Protein AF-A0A0F9B5N1-F1 (afdb_monomer_lite)

pLDDT: mean 74.19, std 13.11, range [33.28, 94.5]

Sequence (176 aa):
NAVASHEQRVDAFLKAWMADAFAGLVMGVVQGYSPNDIDARIGETRADGTQMEYALSLLLSTEVQISIGDADDAFITDFGNMVQERRWQTMEDERVCPTCKPNNGKTPEKATTTIPAHPRCRCYWRTVPASYKGLAGDAAVSGAKDGAMVIRDPQTGKTIGTVLVSFDDWSQAVAN

Foldseek 3Di:
DDDDDLVRVVVVQVVQLVVQLVVLVVVCVVVVHDPVVSVVVNQVGARVNHGPVRVVLLSVLQVLQVVVVVVVVVCCVVCVVFWPAKAKDAPPDPPQDPQRVVRHGPGPVRRPDDPPPGGLHRIHIKTQTPALQVVCPPNHDDVDDRRWPFDADPPPRDTPDIDDPICCVVSNVSSD

Organism: NCBI:txid412755

Structure (mmCIF, N/CA/C/O backbone):
data_AF-A0A0F9B5N1-F1
#
_entry.id   AF-A0A0F9B5N1-F1
#
loop_
_atom_site.group_PDB
_atom_site.id
_atom_site.type_symbol
_atom_site.label_atom_id
_atom_site.label_alt_id
_atom_site.label_comp_id
_atom_site.label_asym_id
_atom_site.label_entity_id
_atom_site.label_seq_id
_atom_site.pdbx_PDB_ins_code
_atom_site.Cartn_x
_atom_site.Cartn_y
_atom_site.Cartn_z
_atom_site.occupancy
_atom_site.B_iso_or_equiv
_atom_site.auth_seq_id
_atom_site.auth_comp_id
_atom_site.auth_asym_id
_atom_site.auth_atom_id
_atom_site.pdbx_PDB_model_num
ATOM 1 N N . ASN A 1 1 ? 12.821 20.748 -3.916 1.00 33.28 1 ASN A N 1
ATOM 2 C CA . ASN A 1 1 ? 12.726 19.641 -4.891 1.00 33.28 1 ASN A CA 1
ATOM 3 C C . ASN A 1 1 ? 11.438 18.891 -4.633 1.00 33.28 1 ASN A C 1
ATOM 5 O O . ASN A 1 1 ? 11.373 18.157 -3.658 1.00 33.28 1 ASN A O 1
ATOM 9 N N . ALA A 1 2 ? 10.390 19.166 -5.412 1.00 40.62 2 ALA A N 1
ATOM 10 C CA . ALA A 1 2 ? 9.140 18.420 -5.301 1.00 40.62 2 ALA A CA 1
ATOM 11 C C . ALA A 1 2 ? 9.387 16.988 -5.797 1.00 40.62 2 ALA A C 1
ATOM 13 O O . ALA A 1 2 ? 9.953 16.800 -6.872 1.00 40.62 2 ALA A O 1
ATOM 14 N N . VAL A 1 3 ? 9.033 15.996 -4.985 1.00 43.25 3 VAL A N 1
ATOM 15 C CA . VAL A 1 3 ? 9.077 14.586 -5.383 1.00 43.25 3 VAL A CA 1
ATOM 16 C C . VAL A 1 3 ? 7.979 14.389 -6.430 1.00 43.25 3 VAL A C 1
ATOM 18 O O . VAL A 1 3 ? 6.837 14.769 -6.179 1.00 43.25 3 VAL A O 1
ATOM 21 N N . ALA A 1 4 ? 8.326 13.863 -7.607 1.00 58.78 4 ALA A N 1
ATOM 22 C CA . ALA A 1 4 ? 7.355 13.581 -8.664 1.00 58.78 4 ALA A CA 1
ATOM 23 C C . ALA A 1 4 ? 6.251 12.644 -8.144 1.00 58.78 4 ALA A C 1
ATOM 25 O O . ALA A 1 4 ? 6.540 11.723 -7.370 1.00 58.78 4 ALA A O 1
ATOM 26 N N . SER A 1 5 ? 5.003 12.873 -8.563 1.00 69.00 5 SER A N 1
ATOM 27 C CA . SER A 1 5 ? 3.874 12.020 -8.172 1.00 69.00 5 SER A CA 1
ATOM 28 C C . SER A 1 5 ? 4.087 10.576 -8.644 1.00 69.00 5 SER A C 1
ATOM 30 O O . SER A 1 5 ? 4.895 10.306 -9.539 1.00 69.00 5 SER A O 1
ATOM 32 N N . HIS A 1 6 ? 3.376 9.615 -8.045 1.00 65.94 6 HIS A N 1
ATOM 33 C CA . HIS A 1 6 ? 3.486 8.213 -8.457 1.00 65.94 6 HIS A CA 1
ATOM 34 C C . HIS A 1 6 ? 3.219 8.027 -9.953 1.00 65.94 6 HIS A C 1
ATOM 36 O O . HIS A 1 6 ? 4.033 7.399 -10.630 1.00 65.94 6 HIS A O 1
ATOM 42 N N . GLU A 1 7 ? 2.161 8.667 -10.441 1.00 66.88 7 GLU A N 1
ATOM 43 C CA . GLU A 1 7 ? 1.734 8.686 -11.837 1.00 66.88 7 GLU A CA 1
ATOM 44 C C . GLU A 1 7 ? 2.805 9.281 -12.765 1.00 66.88 7 GLU A C 1
ATOM 46 O O . GLU A 1 7 ? 3.130 8.697 -13.794 1.00 66.88 7 GLU A O 1
ATOM 51 N N . GLN A 1 8 ? 3.456 10.381 -12.362 1.00 73.38 8 GLN A N 1
ATOM 52 C CA . GLN A 1 8 ? 4.562 10.972 -13.128 1.00 73.38 8 GL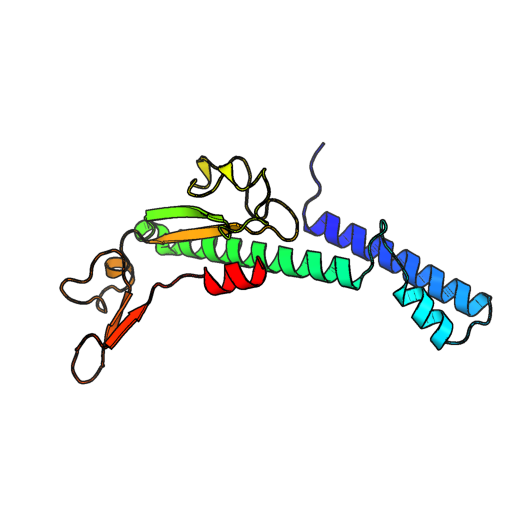N A CA 1
ATOM 53 C C . GLN A 1 8 ? 5.765 10.027 -13.245 1.00 73.38 8 GLN A C 1
ATOM 55 O O . GLN A 1 8 ? 6.426 9.992 -14.281 1.00 73.38 8 GLN A O 1
ATOM 60 N N . ARG A 1 9 ? 6.060 9.249 -12.195 1.00 69.94 9 ARG A N 1
ATOM 61 C CA . ARG A 1 9 ? 7.143 8.250 -12.229 1.00 69.94 9 ARG A CA 1
ATOM 62 C C . ARG A 1 9 ? 6.785 7.061 -13.122 1.00 69.94 9 ARG A C 1
ATOM 64 O O . ARG A 1 9 ? 7.653 6.585 -13.847 1.00 69.94 9 ARG A O 1
ATOM 71 N N . VAL A 1 10 ? 5.530 6.605 -13.079 1.00 70.75 10 VAL A N 1
ATOM 72 C CA . VAL A 1 10 ? 5.003 5.539 -13.952 1.00 70.75 10 VAL A CA 1
ATOM 73 C C . VAL A 1 10 ? 5.098 5.960 -15.417 1.00 70.75 10 VAL A C 1
ATOM 75 O O . VAL A 1 10 ? 5.671 5.239 -16.228 1.00 70.75 10 VAL A O 1
ATOM 78 N N . ASP A 1 11 ? 4.597 7.150 -15.749 1.00 79.31 11 ASP A N 1
ATOM 79 C CA . ASP A 1 11 ? 4.600 7.688 -17.111 1.00 79.31 11 ASP A CA 1
ATOM 80 C C . ASP A 1 11 ? 6.025 7.853 -17.664 1.00 79.31 11 ASP A C 1
ATOM 82 O O . ASP A 1 11 ? 6.321 7.413 -18.777 1.00 79.31 11 ASP A O 1
ATOM 86 N N . ALA A 1 12 ? 6.938 8.417 -16.867 1.00 79.19 12 ALA A N 1
ATOM 87 C CA . ALA A 1 12 ? 8.338 8.563 -17.259 1.00 79.19 12 ALA A CA 1
ATOM 88 C C . ALA A 1 12 ? 9.009 7.206 -17.529 1.00 79.19 12 ALA A C 1
ATOM 90 O O . ALA A 1 12 ? 9.717 7.056 -18.527 1.00 79.19 12 ALA A O 1
ATOM 91 N N . PHE A 1 13 ? 8.753 6.211 -16.676 1.00 77.62 13 PHE A N 1
ATOM 92 C CA . PHE A 1 13 ? 9.273 4.858 -16.847 1.00 77.62 13 PHE A CA 1
ATOM 93 C C . PHE A 1 13 ? 8.739 4.192 -18.126 1.00 77.62 13 PHE A C 1
ATOM 95 O O . PHE A 1 13 ? 9.525 3.689 -18.931 1.00 77.62 13 PHE A O 1
ATOM 102 N N . LEU A 1 14 ? 7.419 4.231 -18.350 1.00 78.81 14 LEU A N 1
ATOM 103 C CA . LEU A 1 14 ? 6.788 3.633 -19.532 1.00 78.81 14 LEU A CA 1
ATOM 104 C C . LEU A 1 14 ? 7.316 4.256 -20.828 1.00 78.81 14 LEU A C 1
ATOM 106 O O . LEU A 1 14 ? 7.632 3.533 -21.773 1.00 78.81 14 LEU A O 1
ATOM 110 N N . LYS A 1 15 ? 7.477 5.584 -20.860 1.00 83.75 15 LYS A N 1
ATOM 111 C CA . LYS A 1 15 ? 8.049 6.299 -22.010 1.00 83.75 15 LYS A CA 1
ATOM 112 C C . LYS A 1 15 ? 9.491 5.890 -22.291 1.00 83.75 15 LYS A C 1
ATOM 114 O O . LYS A 1 15 ? 9.829 5.656 -23.450 1.00 83.75 15 LYS A O 1
ATOM 119 N N . ALA A 1 16 ? 10.325 5.795 -21.254 1.00 80.50 16 ALA A N 1
ATOM 120 C CA . ALA A 1 16 ? 11.722 5.392 -21.398 1.00 80.50 16 ALA A CA 1
ATOM 121 C C . ALA A 1 16 ? 11.842 3.961 -21.935 1.00 80.50 16 ALA A C 1
ATOM 123 O O . ALA A 1 16 ? 12.569 3.723 -22.896 1.00 80.50 16 ALA A O 1
ATOM 124 N N . TRP A 1 17 ? 11.072 3.023 -21.379 1.00 82.75 17 TRP A N 1
ATOM 125 C CA . TRP A 1 17 ? 11.081 1.650 -21.874 1.00 82.75 17 TRP A CA 1
ATOM 126 C C . TRP A 1 17 ? 10.562 1.540 -23.304 1.00 82.75 17 TRP A C 1
ATOM 128 O O . TRP A 1 17 ? 11.178 0.858 -24.117 1.00 82.75 17 TRP A O 1
ATOM 138 N N . MET A 1 18 ? 9.456 2.219 -23.631 1.00 82.50 18 MET A N 1
ATOM 139 C CA . MET A 1 18 ? 8.926 2.211 -24.993 1.00 82.50 18 MET A CA 1
ATOM 140 C C . MET A 1 18 ? 9.974 2.710 -25.986 1.00 82.50 18 MET A C 1
ATOM 142 O O . MET A 1 18 ? 10.154 2.095 -27.033 1.00 82.50 18 MET A O 1
ATOM 146 N N . ALA A 1 19 ? 10.680 3.796 -25.661 1.00 82.56 19 ALA A N 1
ATOM 147 C CA . ALA A 1 19 ? 11.732 4.330 -26.517 1.00 82.56 19 ALA A CA 1
ATOM 148 C C . ALA A 1 19 ? 12.846 3.299 -26.771 1.00 82.56 19 ALA A C 1
ATOM 150 O O . ALA A 1 19 ? 13.209 3.082 -27.928 1.00 82.56 19 ALA A O 1
ATOM 151 N N . ASP A 1 20 ? 13.330 2.620 -25.728 1.00 78.62 20 ASP A N 1
ATOM 152 C CA . ASP A 1 20 ? 14.370 1.595 -25.865 1.00 78.62 20 ASP A CA 1
ATOM 153 C C . ASP A 1 20 ? 13.879 0.350 -26.619 1.00 78.62 20 ASP A C 1
ATOM 155 O O . ASP A 1 20 ? 14.579 -0.153 -27.499 1.00 78.62 20 ASP A O 1
ATOM 159 N N . ALA A 1 21 ? 12.661 -0.122 -26.344 1.00 81.06 21 ALA A N 1
ATOM 160 C CA . ALA A 1 21 ? 12.080 -1.273 -27.032 1.00 81.06 21 ALA A CA 1
ATOM 161 C C . ALA A 1 21 ? 11.901 -0.992 -28.535 1.00 81.06 21 ALA A C 1
ATOM 163 O O . ALA A 1 21 ? 12.268 -1.815 -29.379 1.00 81.06 21 ALA A O 1
ATOM 164 N N . PHE A 1 22 ? 11.403 0.199 -28.889 1.00 83.38 22 PHE A N 1
ATOM 165 C CA . PHE A 1 22 ? 11.294 0.629 -30.284 1.00 83.38 22 PHE A CA 1
ATOM 166 C C . PHE A 1 22 ? 12.663 0.794 -30.946 1.00 83.38 22 PHE A C 1
ATOM 168 O O . PHE A 1 22 ? 12.826 0.394 -32.099 1.00 83.38 22 PHE A O 1
ATOM 175 N N . ALA A 1 23 ? 13.657 1.338 -30.240 1.00 78.94 23 ALA A N 1
ATOM 176 C CA . ALA A 1 23 ? 15.021 1.422 -30.754 1.00 78.94 23 ALA A CA 1
ATOM 177 C C . ALA A 1 23 ? 15.599 0.024 -31.033 1.00 78.94 23 ALA A C 1
ATOM 179 O O . ALA A 1 23 ? 16.176 -0.196 -32.099 1.00 78.94 23 ALA A O 1
ATOM 180 N N . GLY A 1 24 ? 15.383 -0.937 -30.131 1.00 77.38 24 GLY A N 1
ATOM 181 C CA . GLY A 1 24 ? 15.767 -2.337 -30.312 1.00 77.38 24 GLY A CA 1
ATOM 182 C C . GLY A 1 24 ? 15.111 -2.978 -31.536 1.00 77.38 24 GLY A C 1
ATOM 183 O O . GLY A 1 24 ? 15.803 -3.596 -32.347 1.00 77.38 24 GLY A O 1
ATOM 184 N N . LEU A 1 25 ? 13.805 -2.760 -31.722 1.00 80.44 25 LEU A N 1
ATOM 185 C CA . LEU A 1 25 ? 13.059 -3.222 -32.895 1.00 80.44 25 LEU A CA 1
ATOM 186 C C . LEU A 1 25 ? 13.624 -2.637 -34.196 1.00 80.44 25 LEU A C 1
ATOM 188 O O . LEU A 1 25 ? 13.951 -3.384 -35.118 1.00 80.44 25 LEU A O 1
ATOM 192 N N . VAL A 1 26 ? 13.763 -1.310 -34.272 1.00 81.56 26 VAL A N 1
ATOM 193 C CA . VAL A 1 26 ? 14.265 -0.620 -35.472 1.00 81.56 26 VAL A CA 1
ATOM 194 C C . VAL A 1 26 ? 15.680 -1.085 -35.805 1.00 81.56 26 VAL A C 1
ATOM 196 O O . VAL A 1 26 ? 15.956 -1.431 -36.953 1.00 81.56 26 VAL A O 1
ATOM 199 N N . MET A 1 27 ? 16.567 -1.155 -34.809 1.00 77.25 27 MET A N 1
ATOM 200 C CA . MET A 1 27 ? 17.939 -1.613 -35.017 1.00 77.25 27 MET A CA 1
ATOM 201 C C . MET A 1 27 ? 18.000 -3.080 -35.434 1.00 77.25 27 MET A C 1
ATOM 203 O O . MET A 1 27 ? 18.796 -3.417 -36.306 1.00 77.25 27 MET A O 1
ATOM 207 N N . GLY A 1 28 ? 17.149 -3.940 -34.876 1.00 79.81 28 GLY A N 1
ATOM 208 C CA . GLY A 1 28 ? 17.091 -5.345 -35.258 1.00 79.81 28 GLY A CA 1
ATOM 209 C C . GLY A 1 28 ? 16.628 -5.554 -36.698 1.00 79.81 28 GLY A C 1
ATOM 210 O O . GLY A 1 28 ? 17.241 -6.331 -37.429 1.00 79.81 28 GLY A O 1
ATOM 211 N N . VAL A 1 29 ? 15.622 -4.792 -37.142 1.00 79.94 29 VAL A N 1
ATOM 212 C CA . VAL A 1 29 ? 15.178 -4.794 -38.545 1.00 79.94 29 VAL A CA 1
ATOM 213 C C . VAL A 1 29 ? 16.295 -4.306 -39.470 1.00 79.94 29 VAL A C 1
ATOM 215 O O . VAL A 1 29 ? 16.586 -4.957 -40.471 1.00 79.94 29 VAL A O 1
ATOM 218 N N . VAL A 1 30 ? 16.965 -3.199 -39.126 1.00 84.31 30 VAL A N 1
ATOM 219 C CA . VAL A 1 30 ? 18.084 -2.649 -39.917 1.00 84.31 30 VAL A CA 1
ATOM 220 C C . VAL A 1 30 ? 19.266 -3.623 -39.989 1.00 84.31 30 VAL A C 1
ATOM 222 O O . VAL A 1 30 ? 19.940 -3.694 -41.014 1.00 84.31 30 VAL A O 1
ATOM 225 N N . GLN A 1 31 ? 19.516 -4.387 -38.925 1.00 83.75 31 GLN A N 1
ATOM 226 C CA . GLN A 1 31 ? 20.605 -5.366 -38.843 1.00 83.75 31 GLN A CA 1
ATOM 227 C C . GLN A 1 31 ? 20.243 -6.737 -39.441 1.00 83.75 31 GLN A C 1
ATOM 229 O O . GLN A 1 31 ? 21.107 -7.609 -39.509 1.00 83.75 31 GLN A O 1
ATOM 234 N N . GLY A 1 32 ? 19.004 -6.928 -39.910 1.00 87.88 32 GLY A N 1
ATOM 235 C CA . GLY A 1 32 ? 18.552 -8.175 -40.534 1.00 87.88 32 GLY A CA 1
ATOM 236 C C . GLY A 1 32 ? 18.348 -9.331 -39.552 1.00 87.88 32 GLY A C 1
ATOM 237 O O . GLY A 1 32 ? 18.436 -10.491 -39.952 1.00 87.88 32 GLY A O 1
ATOM 238 N N . TYR A 1 33 ? 18.105 -9.034 -38.275 1.00 88.50 33 TYR A N 1
ATOM 239 C CA . TYR A 1 33 ? 17.809 -10.051 -37.269 1.00 88.50 33 TYR A CA 1
ATOM 240 C C . TYR A 1 33 ? 16.472 -10.741 -37.530 1.00 88.50 33 TYR A C 1
ATOM 242 O O . TYR A 1 33 ? 15.535 -10.147 -38.073 1.00 88.50 33 TYR A O 1
ATOM 250 N N . SER A 1 34 ? 16.376 -12.010 -37.125 1.00 87.62 34 SER A N 1
ATOM 251 C CA . SER A 1 34 ? 15.107 -12.726 -37.186 1.00 87.62 34 SER A CA 1
ATOM 252 C C . SER A 1 34 ? 14.120 -12.146 -36.162 1.00 87.62 34 SER A C 1
ATOM 254 O O . SER A 1 34 ? 14.548 -11.610 -35.137 1.00 87.62 34 SER A O 1
ATOM 256 N N . PRO A 1 35 ? 12.798 -12.276 -36.375 1.00 83.38 35 PRO A N 1
ATOM 257 C CA . PRO A 1 35 ? 11.805 -11.838 -35.393 1.00 83.38 35 PRO A CA 1
ATOM 258 C C . PRO A 1 35 ? 12.042 -12.393 -33.980 1.00 83.38 35 PRO A C 1
ATOM 260 O O . PRO A 1 35 ? 11.842 -11.670 -33.011 1.00 83.38 35 PRO A O 1
ATOM 263 N N . ASN A 1 36 ? 12.535 -13.632 -33.859 1.00 83.31 36 ASN A N 1
ATOM 264 C CA . ASN A 1 36 ? 12.842 -14.249 -32.564 1.00 83.31 36 ASN A CA 1
ATOM 265 C C . ASN A 1 36 ? 14.044 -13.586 -31.867 1.00 83.31 36 ASN A C 1
ATOM 267 O O . ASN A 1 36 ? 14.031 -13.416 -30.653 1.00 83.31 36 ASN A O 1
ATOM 271 N N . ASP A 1 37 ? 15.073 -13.188 -32.622 1.00 82.44 37 ASP A N 1
ATOM 272 C CA . ASP A 1 37 ? 16.243 -12.493 -32.064 1.00 82.44 37 ASP A CA 1
ATOM 273 C C . ASP A 1 37 ? 15.889 -11.066 -31.616 1.00 82.44 37 ASP A C 1
ATOM 275 O O . ASP A 1 37 ? 16.434 -10.550 -30.637 1.00 82.44 37 ASP A O 1
ATOM 279 N N . ILE A 1 38 ? 14.966 -10.423 -32.339 1.00 80.62 38 ILE A N 1
ATOM 280 C CA . ILE A 1 38 ? 14.419 -9.113 -31.977 1.00 80.62 38 ILE A CA 1
ATOM 281 C C . ILE A 1 38 ? 13.597 -9.225 -30.690 1.00 80.62 38 ILE A C 1
ATOM 283 O O . ILE A 1 38 ? 13.800 -8.425 -29.779 1.00 80.62 38 ILE A O 1
ATOM 287 N N . ASP A 1 39 ? 12.719 -10.226 -30.593 1.00 80.06 39 ASP A N 1
ATOM 288 C CA . ASP A 1 39 ? 11.898 -10.486 -29.406 1.00 80.06 39 ASP A CA 1
ATOM 289 C C . ASP A 1 39 ? 12.761 -10.739 -28.160 1.00 80.06 39 ASP A C 1
ATOM 291 O O . ASP A 1 39 ? 12.586 -10.079 -27.136 1.00 80.06 39 ASP A O 1
ATOM 295 N N . ALA A 1 40 ? 13.790 -11.587 -28.277 1.00 81.44 40 ALA A N 1
ATOM 296 C CA . ALA A 1 40 ? 14.734 -11.847 -27.189 1.00 81.44 40 ALA A CA 1
ATOM 297 C C . ALA A 1 40 ? 15.421 -10.562 -26.684 1.00 81.44 40 ALA A C 1
ATOM 299 O O . ALA A 1 40 ? 15.532 -10.342 -25.479 1.00 81.44 40 ALA A O 1
ATOM 300 N N . ARG A 1 41 ? 15.833 -9.669 -27.592 1.00 76.00 41 ARG A N 1
ATOM 301 C CA . ARG A 1 41 ? 16.462 -8.384 -27.238 1.00 76.00 41 ARG A CA 1
ATOM 302 C C . ARG A 1 41 ? 15.489 -7.385 -26.616 1.00 76.00 41 ARG A C 1
ATOM 304 O O . ARG A 1 41 ? 15.875 -6.643 -25.713 1.00 76.00 41 ARG A O 1
ATOM 311 N N . ILE A 1 42 ? 14.239 -7.352 -27.077 1.00 77.31 42 ILE A N 1
ATOM 312 C CA . ILE A 1 42 ? 13.194 -6.535 -26.447 1.00 77.31 42 ILE A CA 1
ATOM 313 C C . ILE A 1 42 ? 12.927 -7.050 -25.025 1.00 77.31 42 ILE A C 1
ATOM 315 O O . ILE A 1 42 ? 12.869 -6.243 -24.100 1.00 77.31 42 ILE A O 1
ATOM 319 N N . GLY A 1 43 ? 12.879 -8.370 -24.817 1.00 72.06 43 GLY A N 1
ATOM 320 C CA . GLY A 1 43 ? 12.757 -8.979 -23.484 1.00 72.06 43 GLY A CA 1
ATOM 321 C C . GLY A 1 43 ? 13.941 -8.691 -22.547 1.00 72.06 43 GLY A C 1
ATOM 322 O O . GLY A 1 43 ? 13.793 -8.646 -21.327 1.00 72.06 43 GLY A O 1
ATOM 323 N N . GLU A 1 44 ? 15.127 -8.424 -23.094 1.00 77.19 44 GLU A N 1
ATOM 324 C CA . GLU A 1 44 ? 16.293 -7.977 -22.322 1.00 77.19 44 GLU A CA 1
ATOM 325 C C . GLU A 1 44 ? 16.309 -6.466 -22.045 1.00 77.19 44 GLU A C 1
ATOM 327 O O . GLU A 1 44 ? 17.144 -5.999 -21.264 1.00 77.19 44 GLU A O 1
ATOM 332 N N . THR A 1 45 ? 15.400 -5.694 -22.650 1.00 76.31 45 THR A N 1
ATOM 333 C CA . THR A 1 45 ? 15.381 -4.233 -22.531 1.00 76.31 45 THR A CA 1
ATOM 334 C C . THR A 1 45 ? 15.119 -3.803 -21.093 1.00 76.31 45 THR A C 1
ATOM 336 O O . THR A 1 45 ? 14.214 -4.293 -20.411 1.00 76.31 45 THR A O 1
ATOM 339 N N . ARG A 1 46 ? 15.921 -2.846 -20.626 1.00 72.25 46 ARG A N 1
ATOM 340 C CA . ARG A 1 46 ? 15.862 -2.321 -19.265 1.00 72.25 46 ARG A CA 1
ATOM 341 C C . ARG A 1 46 ? 15.717 -0.811 -19.299 1.00 72.25 46 ARG A C 1
ATOM 343 O O . ARG A 1 46 ? 16.646 -0.132 -19.713 1.00 72.25 46 ARG A O 1
ATOM 350 N N . ALA A 1 47 ? 14.614 -0.291 -18.777 1.00 66.44 47 ALA A N 1
ATOM 351 C CA . ALA A 1 47 ? 14.502 1.136 -18.499 1.00 66.44 47 ALA A CA 1
ATOM 352 C C . ALA A 1 47 ? 15.083 1.414 -17.110 1.00 66.44 47 ALA A C 1
ATOM 354 O O . ALA A 1 47 ? 14.683 0.783 -16.131 1.00 66.44 47 ALA A O 1
ATOM 355 N N . ASP A 1 48 ? 16.067 2.313 -17.038 1.00 66.81 48 ASP A N 1
ATOM 356 C CA . ASP A 1 48 ? 16.794 2.639 -15.800 1.00 66.81 48 ASP A CA 1
ATOM 357 C C . ASP A 1 48 ? 17.324 1.383 -15.068 1.00 66.81 48 ASP A C 1
ATOM 359 O O . ASP A 1 48 ? 17.106 1.155 -13.879 1.00 66.81 48 ASP A O 1
ATOM 363 N N . GLY A 1 49 ? 17.943 0.469 -15.827 1.00 71.25 49 GLY A N 1
ATOM 364 C CA . GLY A 1 49 ? 18.511 -0.775 -15.294 1.00 71.25 49 GLY A CA 1
ATOM 365 C C . GLY A 1 49 ? 17.489 -1.843 -14.877 1.00 71.25 49 GLY A C 1
ATOM 366 O O . GLY A 1 49 ? 17.895 -2.917 -14.428 1.00 71.25 49 GLY A O 1
ATOM 367 N N . THR A 1 50 ? 16.192 -1.597 -15.076 1.00 73.06 50 THR A N 1
ATOM 368 C CA . THR A 1 50 ? 15.101 -2.460 -14.610 1.00 73.06 50 THR A CA 1
ATOM 369 C C . THR A 1 50 ? 14.334 -3.089 -15.776 1.00 73.06 50 THR A C 1
ATOM 371 O O . THR A 1 50 ? 13.922 -2.390 -16.699 1.00 73.06 50 THR A O 1
ATOM 374 N N . GLN A 1 51 ? 14.123 -4.411 -15.737 1.00 80.38 51 GLN A N 1
ATOM 375 C CA . GLN A 1 51 ? 13.280 -5.116 -16.716 1.00 80.38 51 GLN A CA 1
ATOM 376 C C . GLN A 1 51 ? 11.808 -4.716 -16.578 1.00 80.38 51 GLN A C 1
ATOM 378 O O . GLN A 1 51 ? 11.328 -4.457 -15.470 1.00 80.38 51 GLN A O 1
ATOM 383 N N . M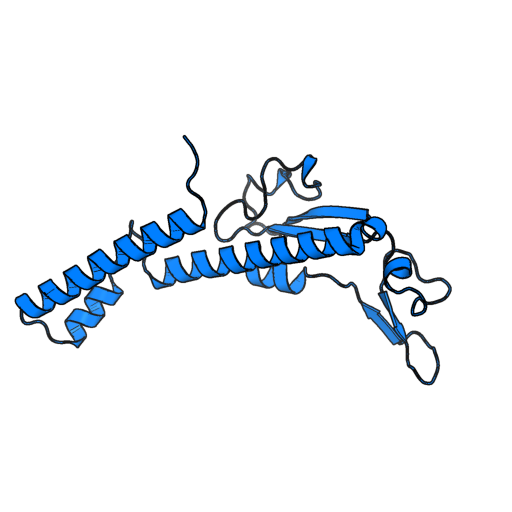ET A 1 52 ? 11.085 -4.701 -17.696 1.00 77.06 52 MET A N 1
ATOM 384 C CA . MET A 1 52 ? 9.695 -4.248 -17.747 1.00 77.06 52 MET A CA 1
ATOM 385 C C . MET A 1 52 ? 8.769 -5.096 -16.879 1.00 77.06 52 MET A C 1
ATOM 387 O O . MET A 1 52 ? 7.965 -4.545 -16.136 1.00 77.06 52 MET A O 1
ATOM 391 N N . GLU A 1 53 ? 8.918 -6.418 -16.884 1.00 77.19 53 GLU A N 1
ATOM 392 C CA . GLU A 1 53 ? 8.092 -7.319 -16.076 1.00 77.19 53 GLU A CA 1
ATOM 393 C C . GLU A 1 53 ? 8.250 -7.018 -14.584 1.00 77.19 53 GLU A C 1
ATOM 395 O O . GLU A 1 53 ? 7.274 -6.936 -13.834 1.00 77.19 53 GLU A O 1
ATOM 400 N N . TYR A 1 54 ? 9.493 -6.803 -14.151 1.00 79.06 54 TYR A N 1
ATOM 401 C CA . TYR A 1 54 ? 9.790 -6.467 -12.767 1.00 79.06 54 TYR A CA 1
ATOM 402 C C . TYR A 1 54 ? 9.240 -5.087 -12.392 1.00 79.06 54 TYR A C 1
ATOM 404 O O . TYR A 1 54 ? 8.656 -4.927 -11.318 1.00 79.06 54 TYR A O 1
ATOM 412 N N . ALA A 1 55 ? 9.397 -4.098 -13.270 1.00 76.94 55 ALA A N 1
ATOM 413 C CA . ALA A 1 55 ? 8.879 -2.759 -13.036 1.00 76.94 55 ALA A CA 1
ATOM 414 C C . ALA A 1 55 ? 7.345 -2.731 -13.004 1.00 76.94 55 ALA A C 1
ATOM 416 O O . ALA A 1 55 ? 6.780 -2.172 -12.070 1.00 76.94 55 ALA A O 1
ATOM 417 N N . LEU A 1 56 ? 6.665 -3.397 -13.943 1.00 76.81 56 LEU A N 1
ATOM 418 C CA . LEU A 1 56 ? 5.208 -3.556 -13.933 1.00 76.81 56 LEU A CA 1
ATOM 419 C C . LEU A 1 56 ? 4.736 -4.233 -12.652 1.00 76.81 56 LEU A C 1
ATOM 421 O O . LEU A 1 56 ? 3.795 -3.753 -12.033 1.00 76.81 56 LEU A O 1
ATOM 425 N N . SER A 1 57 ? 5.413 -5.296 -12.208 1.00 80.81 57 SER A N 1
ATOM 426 C CA . SER A 1 57 ? 5.106 -5.940 -10.927 1.00 80.81 57 SER A CA 1
ATOM 427 C C . SER A 1 57 ? 5.207 -4.955 -9.758 1.00 80.81 57 SER A C 1
ATOM 429 O O . SER A 1 57 ? 4.293 -4.895 -8.939 1.00 80.81 57 SER A O 1
ATOM 431 N N . LEU A 1 58 ? 6.283 -4.163 -9.680 1.00 80.00 58 LEU A N 1
ATOM 432 C CA . LEU A 1 58 ? 6.440 -3.150 -8.633 1.00 80.00 58 LEU A CA 1
ATOM 433 C C . LEU A 1 58 ? 5.333 -2.094 -8.674 1.00 80.00 58 LEU A C 1
ATOM 435 O O . LEU A 1 58 ? 4.804 -1.731 -7.621 1.00 80.00 58 LEU A O 1
ATOM 439 N N . LEU A 1 59 ? 5.006 -1.599 -9.868 1.00 78.75 59 LEU A N 1
ATOM 440 C CA . LEU A 1 59 ? 3.982 -0.580 -10.068 1.00 78.75 59 LEU A CA 1
ATOM 441 C C . LEU A 1 59 ? 2.603 -1.111 -9.681 1.00 78.75 59 LEU A C 1
ATOM 443 O O . LEU A 1 59 ? 1.955 -0.524 -8.825 1.00 78.75 59 LEU A O 1
ATOM 447 N N . LEU A 1 60 ? 2.202 -2.263 -10.220 1.00 77.00 60 LEU A N 1
ATOM 448 C CA . LEU A 1 60 ? 0.905 -2.878 -9.941 1.00 77.00 60 LEU A CA 1
ATOM 449 C C . LEU A 1 60 ? 0.712 -3.158 -8.448 1.00 77.00 60 LEU A C 1
ATOM 451 O O . LEU A 1 60 ? -0.318 -2.792 -7.891 1.00 77.00 60 LEU A O 1
ATOM 455 N N . SER A 1 61 ? 1.703 -3.749 -7.771 1.00 78.62 61 SER A N 1
ATOM 456 C CA . SER A 1 61 ? 1.609 -3.984 -6.324 1.00 78.62 61 SER A CA 1
ATOM 457 C C . SER A 1 61 ? 1.473 -2.678 -5.535 1.00 78.62 61 SER A C 1
ATOM 459 O O . SER A 1 61 ? 0.725 -2.627 -4.561 1.00 78.62 61 SER A O 1
ATOM 461 N N . THR A 1 62 ? 2.171 -1.620 -5.957 1.00 82.00 62 THR A N 1
ATOM 462 C CA . THR A 1 62 ? 2.096 -0.306 -5.301 1.00 82.00 62 THR A CA 1
ATOM 463 C C . THR A 1 62 ? 0.727 0.343 -5.517 1.00 82.00 62 THR A C 1
ATOM 465 O O . THR A 1 62 ? 0.138 0.829 -4.555 1.00 82.00 62 THR A O 1
ATOM 468 N N . GLU A 1 63 ? 0.186 0.299 -6.735 1.00 80.25 63 GLU A N 1
ATOM 469 C CA . GLU A 1 63 ? -1.123 0.881 -7.060 1.00 80.25 63 GLU A CA 1
ATOM 470 C C . GLU A 1 63 ? -2.277 0.165 -6.356 1.00 80.25 63 GLU A C 1
ATOM 472 O O . GLU A 1 63 ? -3.198 0.808 -5.852 1.00 80.25 63 GLU A O 1
ATOM 477 N N . VAL A 1 64 ? -2.218 -1.166 -6.241 1.00 79.38 64 VAL A N 1
ATOM 478 C CA . VAL A 1 64 ? -3.212 -1.917 -5.458 1.00 79.38 64 VAL A CA 1
ATOM 479 C C . VAL A 1 64 ? -3.169 -1.489 -3.989 1.00 79.38 64 VAL A C 1
ATOM 481 O O . VAL A 1 64 ? -4.212 -1.299 -3.370 1.00 79.38 64 VAL A O 1
ATOM 484 N N . GLN A 1 65 ? -1.976 -1.288 -3.428 1.00 80.81 65 GLN A N 1
ATOM 485 C CA . GLN A 1 65 ? -1.819 -0.846 -2.043 1.00 80.81 65 GLN A CA 1
ATOM 486 C C . GLN A 1 65 ? -2.333 0.584 -1.818 1.00 80.81 65 GLN A C 1
ATOM 488 O O . GLN A 1 65 ? -2.955 0.844 -0.789 1.00 80.81 65 GLN A O 1
ATOM 493 N N . ILE A 1 66 ? -2.115 1.489 -2.778 1.00 82.56 66 ILE A N 1
ATOM 494 C CA . ILE A 1 66 ? -2.699 2.840 -2.771 1.00 82.56 66 ILE A CA 1
ATOM 495 C C . ILE A 1 66 ? -4.225 2.749 -2.832 1.00 82.56 66 ILE A C 1
ATOM 497 O O . ILE A 1 66 ? -4.894 3.316 -1.977 1.00 82.56 66 ILE A O 1
ATOM 501 N N . SER A 1 67 ? -4.768 1.948 -3.751 1.00 77.88 67 SER A N 1
ATOM 502 C CA . SER A 1 67 ? -6.217 1.764 -3.916 1.00 77.88 67 SER A CA 1
ATOM 503 C C . SER A 1 67 ? -6.890 1.218 -2.650 1.00 77.88 67 SER A C 1
ATOM 505 O O . SER A 1 67 ? -8.001 1.618 -2.314 1.00 77.88 67 SER A O 1
ATOM 507 N N . ILE A 1 68 ? -6.221 0.316 -1.921 1.00 77.00 68 ILE A N 1
ATOM 508 C CA . ILE A 1 68 ? -6.690 -0.158 -0.609 1.00 77.00 68 ILE A CA 1
ATOM 509 C C . ILE A 1 68 ? -6.693 0.992 0.407 1.00 77.00 68 ILE A C 1
ATOM 511 O O . ILE A 1 68 ? -7.649 1.127 1.167 1.00 77.00 68 ILE A O 1
ATOM 515 N N . GLY A 1 69 ? -5.648 1.824 0.418 1.00 77.38 69 GLY A N 1
ATOM 516 C CA . GLY A 1 69 ? -5.574 3.017 1.263 1.00 77.38 69 GLY A CA 1
ATOM 517 C C . GLY A 1 69 ? -6.705 4.012 0.990 1.00 77.38 69 GLY A C 1
ATOM 518 O O . GLY A 1 69 ? -7.327 4.475 1.944 1.00 77.38 69 GLY A O 1
ATOM 519 N N . ASP A 1 70 ? -7.008 4.265 -0.284 1.00 79.31 70 ASP A N 1
ATOM 520 C CA . ASP A 1 70 ? -8.097 5.148 -0.722 1.00 79.31 70 ASP A CA 1
ATOM 521 C C . ASP A 1 70 ? -9.474 4.577 -0.348 1.00 79.31 70 ASP A C 1
ATOM 523 O O . ASP A 1 70 ? -10.354 5.303 0.117 1.00 79.31 70 ASP A O 1
ATOM 527 N N . ALA A 1 71 ? -9.667 3.262 -0.505 1.00 71.19 71 ALA A N 1
ATOM 528 C CA . ALA A 1 71 ? -10.896 2.587 -0.089 1.00 71.19 71 ALA A CA 1
ATOM 529 C C . ALA A 1 71 ? -11.107 2.666 1.433 1.00 71.19 71 ALA A C 1
ATOM 531 O O . ALA A 1 71 ? -12.229 2.864 1.900 1.00 71.19 71 ALA A O 1
ATOM 532 N N . ASP A 1 72 ? -10.028 2.541 2.204 1.00 75.25 72 ASP A N 1
ATOM 533 C CA . ASP A 1 72 ? -10.039 2.684 3.659 1.00 75.25 72 ASP A CA 1
ATOM 534 C C . ASP A 1 72 ? -10.322 4.141 4.085 1.00 75.25 72 ASP A C 1
ATOM 536 O O . ASP A 1 72 ? -11.098 4.371 5.011 1.00 75.25 72 ASP A O 1
ATOM 540 N N . ASP A 1 73 ? -9.795 5.135 3.361 1.00 80.50 73 ASP A N 1
ATOM 541 C CA . ASP A 1 73 ? -10.108 6.557 3.580 1.00 80.50 73 ASP A CA 1
ATOM 542 C C . ASP A 1 73 ? -11.579 6.884 3.283 1.00 80.50 73 ASP A C 1
ATOM 544 O O . ASP A 1 73 ? -12.228 7.602 4.053 1.00 80.50 73 ASP A O 1
ATOM 548 N N . ALA A 1 74 ? -12.134 6.327 2.203 1.00 72.06 74 ALA A N 1
ATOM 549 C CA . ALA A 1 74 ? -13.555 6.446 1.887 1.00 72.06 74 ALA A CA 1
ATOM 550 C C . ALA A 1 74 ? -14.422 5.804 2.983 1.00 72.06 74 ALA A C 1
ATOM 552 O O . ALA A 1 74 ? -15.368 6.424 3.466 1.00 72.06 74 ALA A O 1
ATOM 553 N N . PHE A 1 75 ? -14.048 4.610 3.456 1.00 69.62 75 PHE A N 1
ATOM 554 C CA . PHE A 1 75 ? -14.734 3.946 4.565 1.00 69.62 75 PHE A CA 1
ATOM 555 C C . PHE A 1 75 ? -14.713 4.791 5.848 1.00 69.62 75 PHE A C 1
ATOM 557 O O . PHE A 1 75 ? -15.744 4.958 6.497 1.00 69.62 75 PHE A O 1
ATOM 564 N N . ILE A 1 76 ? -13.567 5.369 6.218 1.00 76.75 76 ILE A N 1
ATOM 565 C CA . ILE A 1 76 ? -13.472 6.253 7.390 1.00 76.75 76 ILE A CA 1
ATOM 566 C C . ILE A 1 76 ? -14.299 7.530 7.192 1.00 76.75 76 ILE A C 1
ATOM 568 O O . ILE A 1 76 ? -14.888 8.027 8.148 1.00 76.75 76 ILE A O 1
ATOM 572 N N . THR A 1 77 ? -14.374 8.062 5.973 1.00 78.12 77 THR A N 1
ATOM 573 C CA . THR A 1 77 ? -15.195 9.243 5.674 1.00 78.12 77 THR A CA 1
ATOM 574 C C . THR A 1 77 ? -16.683 8.951 5.877 1.00 78.12 77 THR A C 1
ATOM 576 O O . THR A 1 77 ? -17.377 9.733 6.529 1.00 78.12 77 THR A O 1
ATOM 579 N N . ASP A 1 78 ? -17.158 7.805 5.390 1.00 69.81 78 ASP A N 1
ATOM 580 C CA . ASP A 1 78 ? -18.571 7.418 5.458 1.00 69.81 78 ASP A CA 1
ATOM 581 C C . ASP A 1 78 ? -18.988 6.910 6.851 1.00 69.81 78 ASP A C 1
ATOM 583 O O . ASP A 1 78 ? -20.123 7.124 7.283 1.00 69.81 78 ASP A O 1
ATOM 587 N N . PHE A 1 79 ? -18.070 6.260 7.577 1.00 67.88 79 PHE A N 1
ATOM 588 C CA . PHE A 1 79 ? -18.349 5.555 8.836 1.00 67.88 79 PHE A CA 1
ATOM 589 C C . PHE A 1 79 ? -17.489 6.030 10.016 1.00 67.88 79 PHE A C 1
ATOM 591 O O . PHE A 1 79 ? -17.340 5.318 11.010 1.00 67.88 79 PHE A O 1
ATOM 598 N N . GLY A 1 80 ? -16.911 7.232 9.947 1.00 69.44 80 GLY A N 1
ATOM 599 C CA . GLY A 1 80 ? -15.919 7.722 10.915 1.00 69.44 80 GLY A CA 1
ATOM 600 C C . GLY A 1 80 ? -16.405 7.787 12.364 1.00 69.44 80 GLY A C 1
ATOM 601 O O . GLY A 1 80 ? -15.624 7.582 13.288 1.00 69.44 80 GLY A O 1
ATOM 602 N N . ASN A 1 81 ? -17.709 7.971 12.591 1.00 70.25 81 ASN A N 1
ATOM 603 C CA . ASN A 1 81 ? -18.324 7.893 13.923 1.00 70.25 81 ASN A CA 1
ATOM 604 C C . ASN A 1 81 ? -18.288 6.480 14.540 1.00 70.25 81 ASN A C 1
ATOM 606 O O . ASN A 1 81 ? -18.514 6.325 15.740 1.00 70.25 81 ASN A O 1
ATOM 610 N N . MET A 1 82 ? -18.025 5.458 13.729 1.00 65.38 82 MET A N 1
ATOM 611 C CA . MET A 1 82 ? -17.885 4.061 14.127 1.00 65.38 82 MET A CA 1
ATOM 612 C C . MET A 1 82 ? -16.430 3.579 14.070 1.00 65.38 82 MET A C 1
ATOM 614 O O . MET A 1 82 ? -16.170 2.411 14.362 1.00 65.38 82 MET A O 1
ATOM 618 N N . VAL A 1 83 ? -15.475 4.456 13.742 1.00 72.75 83 VAL A N 1
ATOM 619 C CA . VAL A 1 83 ? -14.036 4.167 13.714 1.00 72.75 83 VAL A CA 1
ATOM 620 C C . VAL A 1 83 ? -13.377 4.660 15.002 1.00 72.75 83 VAL A C 1
ATOM 622 O O . VAL A 1 83 ? -13.586 5.792 15.423 1.00 72.75 83 VAL A O 1
ATOM 625 N N . GLN A 1 84 ? -12.596 3.799 15.657 1.00 74.50 84 GLN A N 1
ATOM 626 C CA . GLN A 1 84 ? -11.828 4.162 16.850 1.00 74.50 84 GLN A CA 1
ATOM 627 C C . GLN A 1 84 ? -10.569 4.908 16.443 1.00 74.50 84 GLN A C 1
ATOM 629 O O . GLN A 1 84 ? -10.273 5.989 16.942 1.00 74.50 84 GLN A O 1
ATOM 634 N N . GLU A 1 85 ? -9.809 4.269 15.561 1.00 82.56 85 GLU A N 1
ATOM 635 C CA . GLU A 1 85 ? -8.535 4.752 15.072 1.00 82.56 85 GLU A CA 1
ATOM 636 C C . GLU A 1 85 ? -8.172 4.031 13.777 1.00 82.56 85 GLU A C 1
ATOM 638 O O . GLU A 1 85 ? -8.543 2.879 13.544 1.00 82.56 85 GLU A O 1
ATOM 643 N N . ARG A 1 86 ? -7.370 4.705 12.961 1.00 86.88 86 ARG A N 1
ATOM 644 C CA . ARG A 1 86 ? -6.570 4.075 11.919 1.00 86.88 86 ARG A CA 1
ATOM 645 C C . ARG A 1 86 ? -5.159 3.929 12.465 1.00 86.88 86 ARG A C 1
ATOM 647 O O . ARG A 1 86 ? -4.630 4.883 13.033 1.00 86.88 86 ARG A O 1
ATOM 654 N N . ARG A 1 87 ? -4.529 2.769 12.299 1.00 90.12 87 ARG A N 1
ATOM 655 C CA . ARG A 1 87 ? -3.144 2.555 12.733 1.00 90.12 87 ARG A CA 1
ATOM 656 C C . ARG A 1 87 ? -2.299 1.900 11.660 1.00 90.12 87 ARG A C 1
ATOM 658 O O . ARG A 1 87 ? -2.769 1.073 10.886 1.00 90.12 87 ARG A O 1
ATOM 665 N N . TRP A 1 88 ? -1.027 2.257 11.644 1.00 92.38 88 TRP A N 1
ATOM 666 C CA . TRP A 1 88 ? -0.015 1.642 10.807 1.00 92.38 88 TRP A CA 1
ATOM 667 C C . TRP A 1 88 ? 0.239 0.217 11.292 1.00 92.38 88 TRP A C 1
ATOM 669 O O . TRP A 1 88 ? 0.677 0.016 12.425 1.00 92.38 88 TRP A O 1
ATOM 679 N N . GLN A 1 89 ? 0.012 -0.773 10.440 1.00 90.94 89 GLN A N 1
ATOM 680 C CA . GLN A 1 89 ? 0.274 -2.175 10.738 1.00 90.94 89 GLN A CA 1
ATOM 681 C C . GLN A 1 89 ? 1.391 -2.676 9.823 1.00 90.94 89 GLN A C 1
ATOM 683 O O . GLN A 1 89 ? 1.327 -2.557 8.602 1.00 90.94 89 GLN A O 1
ATOM 688 N N . THR A 1 90 ? 2.453 -3.208 10.414 1.00 91.50 90 THR A N 1
ATOM 689 C CA . THR A 1 90 ? 3.503 -3.915 9.667 1.00 91.50 90 THR A CA 1
ATOM 690 C C . THR A 1 90 ? 3.116 -5.384 9.483 1.00 91.50 90 THR A C 1
ATOM 692 O O . THR A 1 90 ? 2.288 -5.900 10.234 1.00 91.50 90 THR A O 1
ATOM 695 N N . MET A 1 91 ? 3.759 -6.078 8.538 1.00 85.81 91 MET A N 1
ATOM 696 C CA . MET A 1 91 ? 3.680 -7.544 8.400 1.00 85.81 91 MET A CA 1
ATOM 697 C C . MET A 1 91 ? 4.289 -8.318 9.586 1.00 85.81 91 MET A C 1
ATOM 699 O O . MET A 1 91 ? 4.241 -9.542 9.589 1.00 85.81 91 MET A O 1
ATOM 703 N N . GLU A 1 92 ? 4.888 -7.627 10.565 1.00 84.38 92 GLU A N 1
ATOM 704 C CA . GLU A 1 92 ? 5.516 -8.217 11.760 1.00 84.38 92 GLU A CA 1
ATOM 705 C C . GLU A 1 92 ? 6.579 -9.294 11.460 1.00 84.38 92 GLU A C 1
ATOM 707 O O . GLU A 1 92 ? 6.896 -10.127 12.305 1.00 84.38 92 GLU A O 1
ATOM 712 N N . ASP A 1 93 ? 7.189 -9.239 10.273 1.00 86.81 93 ASP A N 1
ATOM 713 C CA . ASP A 1 93 ? 8.257 -10.143 9.845 1.00 86.81 93 ASP A CA 1
ATOM 714 C C . ASP A 1 93 ? 9.637 -9.461 9.783 1.00 86.81 93 ASP A C 1
ATOM 716 O O . ASP A 1 93 ? 9.786 -8.242 9.914 1.00 86.81 93 ASP A O 1
ATOM 720 N N . GLU A 1 94 ? 10.681 -10.266 9.574 1.00 87.38 94 GLU A N 1
ATOM 721 C CA . GLU A 1 94 ? 12.068 -9.790 9.476 1.00 87.38 94 GLU A CA 1
ATOM 722 C C . GLU A 1 94 ? 12.340 -8.943 8.221 1.00 87.38 94 GLU A C 1
ATOM 724 O O . GLU A 1 94 ? 13.350 -8.244 8.159 1.00 87.38 94 GLU A O 1
ATOM 729 N N . ARG A 1 95 ? 11.440 -8.976 7.227 1.00 89.50 95 ARG A N 1
ATOM 730 C CA . ARG A 1 95 ? 11.564 -8.222 5.972 1.00 89.50 95 ARG A CA 1
ATOM 731 C C . ARG A 1 95 ? 11.016 -6.797 6.095 1.00 89.50 95 ARG A C 1
ATOM 733 O O . ARG A 1 95 ? 11.193 -6.001 5.171 1.00 89.50 95 ARG A O 1
ATOM 740 N N . VAL A 1 96 ? 10.357 -6.445 7.203 1.00 90.88 96 VAL A N 1
ATOM 741 C CA . VAL A 1 96 ? 9.918 -5.068 7.473 1.00 90.88 96 VAL A CA 1
ATOM 742 C C . VAL A 1 96 ? 11.138 -4.152 7.588 1.00 90.88 96 VAL A C 1
ATOM 744 O O . VAL A 1 96 ? 12.028 -4.363 8.413 1.00 90.88 96 VAL A O 1
ATOM 747 N N . CYS A 1 97 ? 11.174 -3.098 6.771 1.00 90.38 97 CYS A N 1
ATOM 748 C CA . CYS A 1 97 ? 12.339 -2.225 6.692 1.00 90.38 97 CYS A CA 1
ATOM 749 C C . CYS A 1 97 ? 12.544 -1.385 7.977 1.00 90.38 97 CYS A C 1
ATOM 751 O O . CYS A 1 97 ? 11.579 -1.083 8.694 1.00 90.38 97 CYS A O 1
ATOM 753 N N . PRO A 1 98 ? 13.783 -0.925 8.253 1.00 91.06 98 PRO A N 1
ATOM 754 C CA . PRO A 1 98 ? 14.087 -0.099 9.425 1.00 91.06 98 PRO A CA 1
ATOM 755 C C . PRO 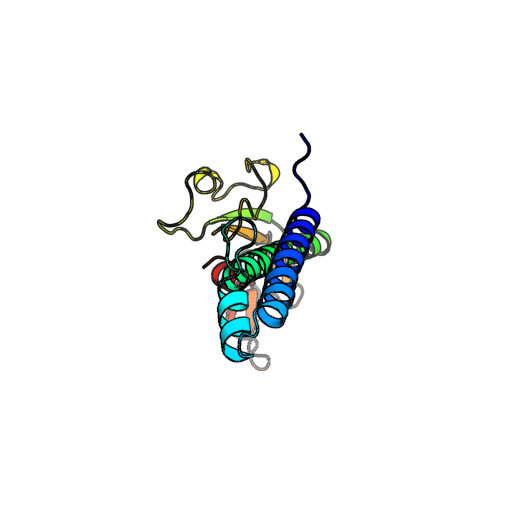A 1 98 ? 13.329 1.233 9.480 1.00 91.06 98 PRO A C 1
ATOM 757 O O . PRO A 1 98 ? 13.120 1.764 10.565 1.00 91.06 98 PRO A O 1
ATOM 760 N N . THR A 1 99 ? 12.902 1.766 8.332 1.00 89.50 99 THR A N 1
ATOM 761 C CA . THR A 1 99 ? 12.120 3.010 8.258 1.00 89.50 99 THR A CA 1
ATOM 762 C C . THR A 1 99 ? 10.687 2.811 8.744 1.00 89.50 99 THR A C 1
ATOM 764 O O . THR A 1 99 ? 10.143 3.670 9.433 1.00 89.50 99 THR A O 1
ATOM 767 N N . CYS A 1 100 ? 10.065 1.681 8.399 1.00 92.38 100 CYS A N 1
ATOM 768 C CA . CYS A 1 100 ? 8.659 1.423 8.705 1.00 92.38 100 CYS A CA 1
ATOM 769 C C . CYS A 1 100 ? 8.454 0.755 10.065 1.00 92.38 100 CYS A C 1
ATOM 771 O O . CYS A 1 100 ? 7.431 0.987 10.705 1.00 92.38 100 CYS A O 1
ATOM 773 N N . LYS A 1 101 ? 9.422 -0.039 10.537 1.00 92.31 101 LYS A N 1
ATOM 774 C CA . LYS A 1 101 ? 9.336 -0.746 11.824 1.00 92.31 101 LYS A CA 1
ATOM 775 C C . LYS A 1 101 ? 8.976 0.176 13.009 1.00 92.31 101 LYS A C 1
ATOM 777 O O . LYS A 1 101 ? 8.089 -0.193 13.776 1.00 92.31 101 LYS A O 1
ATOM 782 N N . PRO A 1 102 ? 9.544 1.395 13.143 1.00 94.50 102 PRO A N 1
ATOM 783 C CA . PRO A 1 102 ? 9.184 2.330 14.209 1.00 94.50 102 PRO A CA 1
ATOM 784 C C . PRO A 1 102 ? 7.780 2.927 14.090 1.00 94.50 102 PRO A C 1
ATOM 786 O O . PRO A 1 102 ? 7.335 3.572 15.035 1.00 94.50 102 PRO A O 1
ATOM 789 N N . ASN A 1 103 ? 7.103 2.794 12.945 1.00 94.38 103 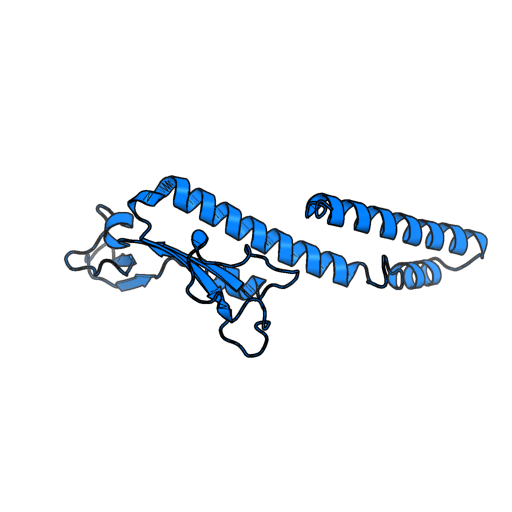ASN A N 1
ATOM 790 C CA . ASN A 1 103 ? 5.750 3.313 12.752 1.00 94.38 103 ASN A CA 1
ATOM 791 C C . ASN A 1 103 ? 4.663 2.311 13.142 1.00 94.38 103 ASN A C 1
ATOM 793 O O . ASN A 1 103 ? 3.517 2.727 13.255 1.00 94.38 103 ASN A O 1
ATOM 797 N N . ASN A 1 104 ? 4.995 1.044 13.416 1.00 93.00 104 ASN A N 1
ATOM 798 C CA . ASN A 1 104 ? 4.006 0.045 13.827 1.00 93.00 104 ASN A CA 1
ATOM 799 C C . ASN A 1 104 ? 3.162 0.534 15.021 1.00 93.00 104 ASN A C 1
ATOM 801 O O . ASN A 1 104 ? 3.701 0.988 16.030 1.00 93.00 104 ASN A O 1
ATOM 805 N N . GLY A 1 105 ? 1.840 0.448 14.893 1.00 90.12 105 GLY A N 1
ATOM 806 C CA . GLY A 1 105 ? 0.861 0.894 15.883 1.00 90.12 105 GLY A CA 1
ATOM 807 C C . GLY A 1 105 ? 0.611 2.405 15.937 1.00 90.12 105 GLY A C 1
ATOM 808 O O . GLY A 1 105 ? -0.225 2.841 16.724 1.00 90.12 105 GLY A O 1
ATOM 809 N N . LYS A 1 106 ? 1.296 3.229 15.135 1.00 94.25 106 LYS A N 1
ATOM 810 C CA . LYS A 1 106 ? 1.064 4.681 15.123 1.00 94.25 106 LYS A CA 1
ATOM 811 C C . LYS A 1 106 ? -0.155 5.054 14.287 1.00 94.25 106 LYS A C 1
ATOM 813 O O . LYS A 1 106 ? -0.398 4.459 13.242 1.00 94.25 106 LYS A O 1
ATOM 818 N N . THR A 1 107 ? -0.871 6.087 14.717 1.00 91.81 107 THR A N 1
ATOM 819 C CA . THR A 1 107 ? -1.922 6.726 13.917 1.00 91.81 107 THR A CA 1
ATOM 820 C C . THR A 1 107 ? -1.311 7.555 12.776 1.00 91.81 107 THR A C 1
ATOM 822 O O . THR A 1 107 ? -0.116 7.879 12.852 1.00 91.81 107 THR A O 1
ATOM 825 N N . PRO A 1 108 ? -2.080 7.920 11.730 1.00 89.25 108 PRO A N 1
ATOM 826 C CA . PRO A 1 108 ? -1.591 8.738 10.619 1.00 89.25 108 PRO A CA 1
ATOM 827 C C . PRO A 1 108 ? -0.880 10.023 11.053 1.00 89.25 108 PRO A C 1
ATOM 829 O O . PRO A 1 108 ? 0.141 10.382 10.478 1.00 89.25 108 PRO A O 1
ATOM 832 N N . GLU A 1 109 ? -1.344 10.665 12.126 1.00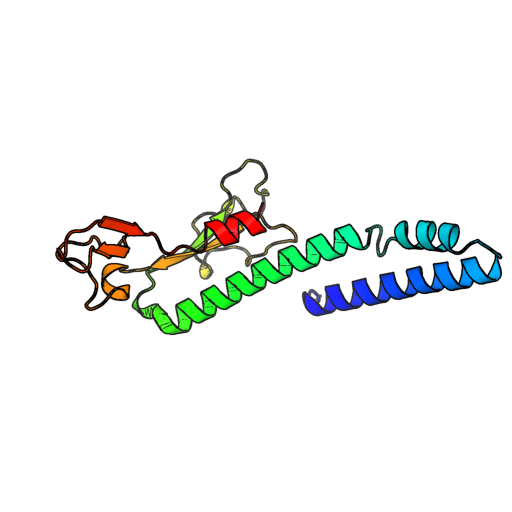 90.50 109 GLU A N 1
ATOM 833 C CA . GLU A 1 109 ? -0.783 11.923 12.642 1.00 90.50 109 GLU A CA 1
ATOM 834 C C . GLU A 1 109 ? 0.565 11.724 13.348 1.00 90.50 109 GLU A C 1
ATOM 836 O O . GLU A 1 109 ? 1.342 12.666 13.499 1.00 90.50 109 GLU A O 1
ATOM 841 N N . LYS A 1 110 ? 0.840 10.505 13.826 1.00 93.56 110 LYS A N 1
ATOM 842 C CA . LYS A 1 110 ? 2.068 10.152 14.556 1.00 93.56 110 LYS A CA 1
ATOM 843 C C . LYS A 1 110 ? 3.102 9.462 13.667 1.00 93.56 110 LYS A C 1
ATOM 845 O O . LYS A 1 110 ? 4.274 9.376 14.049 1.00 93.56 110 LYS A O 1
ATOM 850 N N . ALA A 1 111 ? 2.680 8.905 12.536 1.00 91.19 111 ALA A N 1
ATOM 851 C CA . ALA A 1 111 ? 3.570 8.261 11.585 1.00 91.19 111 ALA A CA 1
ATOM 852 C C . ALA A 1 111 ? 4.517 9.292 10.949 1.00 91.19 111 ALA A C 1
ATOM 854 O O . ALA A 1 111 ? 4.159 10.440 10.713 1.00 91.19 111 ALA A O 1
ATOM 855 N N . THR A 1 112 ? 5.756 8.885 10.675 1.00 89.00 112 THR A N 1
ATOM 856 C CA . THR A 1 112 ? 6.769 9.777 10.076 1.00 89.00 112 THR A CA 1
ATOM 857 C C . THR A 1 112 ? 6.640 9.919 8.558 1.00 89.00 112 THR A C 1
ATOM 859 O O . THR A 1 112 ? 7.347 10.717 7.950 1.00 89.00 112 THR A O 1
ATOM 862 N N . THR A 1 113 ? 5.785 9.107 7.942 1.00 88.50 113 THR A N 1
ATOM 863 C CA . THR A 1 113 ? 5.532 9.035 6.501 1.00 88.50 113 THR A CA 1
ATOM 864 C C . THR A 1 113 ? 4.144 8.433 6.279 1.00 88.50 113 THR A C 1
ATOM 866 O O . THR A 1 113 ? 3.488 8.024 7.238 1.00 88.50 113 THR A O 1
ATOM 869 N N . THR A 1 114 ? 3.708 8.338 5.027 1.00 86.75 114 THR A N 1
ATOM 870 C CA . THR A 1 114 ? 2.473 7.660 4.618 1.00 86.75 114 THR A CA 1
ATOM 871 C C . THR A 1 114 ? 2.754 6.264 4.049 1.00 86.75 114 THR A C 1
ATOM 873 O O . THR A 1 114 ? 3.894 5.935 3.705 1.00 86.75 114 THR A O 1
ATOM 876 N N . ILE A 1 115 ? 1.717 5.424 3.990 1.00 86.19 115 ILE A N 1
ATOM 877 C CA . ILE A 1 115 ? 1.743 4.121 3.311 1.00 86.19 115 ILE A CA 1
ATOM 878 C C . ILE A 1 115 ? 1.199 4.309 1.885 1.00 86.19 115 ILE A C 1
ATOM 880 O O . ILE A 1 115 ? 0.180 4.983 1.745 1.00 86.19 115 ILE A O 1
ATOM 884 N N . PRO A 1 116 ? 1.821 3.704 0.855 1.00 87.50 116 PRO A N 1
ATOM 885 C CA . PRO A 1 116 ? 3.071 2.943 0.916 1.00 87.50 116 PRO A CA 1
ATOM 886 C C . PRO A 1 116 ? 4.304 3.854 1.028 1.00 87.50 116 PRO A C 1
ATOM 888 O O . PRO A 1 116 ? 4.463 4.806 0.270 1.00 87.50 116 PRO A O 1
ATOM 891 N N . ALA A 1 117 ? 5.232 3.529 1.935 1.00 86.75 117 ALA A N 1
ATOM 892 C CA . ALA A 1 117 ? 6.460 4.319 2.113 1.00 86.75 117 ALA A CA 1
ATOM 893 C C . ALA A 1 117 ? 7.470 4.138 0.963 1.00 86.75 117 ALA A C 1
ATOM 895 O O . ALA A 1 117 ? 8.344 4.974 0.747 1.00 86.75 117 ALA A O 1
ATOM 896 N N . HIS A 1 118 ? 7.388 3.010 0.261 1.00 84.81 118 HIS A N 1
ATOM 897 C CA . HIS A 1 118 ? 8.250 2.627 -0.852 1.00 84.81 118 HIS A CA 1
ATOM 898 C C . HIS A 1 118 ? 7.570 1.512 -1.666 1.00 84.81 118 HIS A C 1
ATOM 900 O O . HIS A 1 118 ? 6.629 0.892 -1.165 1.00 84.81 118 HIS A O 1
ATOM 906 N N . PRO A 1 119 ? 8.040 1.200 -2.888 1.00 82.81 119 PRO A N 1
ATOM 907 C CA . PRO A 1 119 ? 7.561 0.029 -3.619 1.00 82.81 119 PRO A CA 1
ATOM 908 C C . PRO A 1 119 ? 7.720 -1.256 -2.791 1.00 82.81 119 PRO A C 1
ATOM 910 O O . PRO A 1 119 ? 8.705 -1.401 -2.058 1.00 82.81 119 PRO A O 1
ATOM 913 N N . ARG A 1 120 ? 6.746 -2.175 -2.887 1.00 80.06 120 ARG A N 1
ATOM 914 C CA . ARG A 1 120 ? 6.647 -3.395 -2.049 1.00 80.06 120 ARG A CA 1
ATOM 915 C C . ARG A 1 120 ? 6.714 -3.101 -0.545 1.00 80.06 120 ARG A C 1
ATOM 917 O O . ARG A 1 120 ? 7.406 -3.784 0.215 1.00 80.06 120 ARG A O 1
ATOM 924 N N . CYS A 1 121 ? 6.042 -2.039 -0.103 1.00 87.94 121 CYS A N 1
ATOM 925 C CA . CYS A 1 121 ? 5.957 -1.742 1.320 1.00 87.94 121 CYS A CA 1
ATOM 926 C C . CYS A 1 121 ? 5.208 -2.865 2.040 1.00 87.94 121 CYS A C 1
ATOM 928 O O . CYS A 1 121 ? 4.057 -3.154 1.731 1.00 87.94 121 CYS A O 1
ATOM 930 N N . ARG A 1 122 ? 5.843 -3.456 3.055 1.00 89.75 122 ARG A N 1
ATOM 931 C CA . ARG A 1 122 ? 5.259 -4.525 3.880 1.00 89.75 122 ARG A CA 1
ATOM 932 C C . ARG A 1 122 ? 4.356 -3.993 4.999 1.00 89.75 122 ARG A C 1
ATOM 934 O O . ARG A 1 122 ? 4.375 -4.503 6.117 1.00 89.75 122 ARG A O 1
ATOM 941 N N . CYS A 1 123 ? 3.688 -2.873 4.766 1.00 89.50 123 CYS A N 1
ATOM 942 C CA . CYS A 1 123 ? 2.887 -2.186 5.773 1.00 89.50 123 CYS A CA 1
ATOM 943 C C . CYS A 1 123 ? 1.547 -1.797 5.180 1.00 89.50 123 CYS A C 1
ATOM 945 O O . CYS A 1 123 ? 1.468 -1.482 4.002 1.00 89.50 123 CYS A O 1
ATOM 947 N N . TYR A 1 124 ? 0.507 -1.761 5.987 1.00 87.38 124 TYR A N 1
ATOM 948 C CA . TYR A 1 124 ? -0.818 -1.356 5.549 1.00 87.38 124 TYR A CA 1
ATOM 949 C C . TYR A 1 124 ? -1.506 -0.547 6.633 1.00 87.38 124 TYR A C 1
ATOM 951 O O . TYR A 1 124 ? -1.148 -0.609 7.814 1.00 87.38 124 TYR A O 1
ATOM 959 N N . TRP A 1 125 ? -2.476 0.257 6.216 1.00 86.00 125 TRP A N 1
ATOM 960 C CA . TRP A 1 125 ? -3.348 0.913 7.165 1.00 86.00 125 TRP A CA 1
ATOM 961 C C . TRP A 1 125 ? -4.371 -0.087 7.674 1.00 86.00 125 TRP A C 1
ATOM 963 O O . TRP A 1 125 ? -5.013 -0.791 6.900 1.00 86.00 125 TRP A O 1
ATOM 973 N N . ARG A 1 126 ? -4.494 -0.155 8.995 1.00 85.06 126 ARG A N 1
ATOM 974 C CA . ARG A 1 126 ? -5.490 -0.969 9.665 1.00 85.06 126 ARG A CA 1
ATOM 975 C C . ARG A 1 126 ? -6.484 -0.063 10.364 1.00 85.06 126 ARG A C 1
ATOM 977 O O . ARG A 1 126 ? -6.139 0.599 11.345 1.00 85.06 126 ARG A O 1
ATOM 984 N N . THR A 1 127 ? -7.716 -0.077 9.880 1.00 80.56 127 THR A N 1
ATOM 985 C CA . THR A 1 127 ? -8.837 0.589 10.538 1.00 80.56 127 THR A CA 1
ATOM 986 C C . THR A 1 127 ? -9.367 -0.280 11.666 1.00 80.56 127 THR A C 1
ATOM 988 O O . THR A 1 127 ? -9.706 -1.450 11.487 1.00 80.56 127 THR A O 1
ATOM 991 N N . VAL A 1 128 ? -9.403 0.294 12.864 1.00 75.81 128 VAL A N 1
ATOM 992 C CA . VAL A 1 128 ? -9.935 -0.326 14.072 1.00 75.81 128 VAL A CA 1
ATOM 993 C C . VAL A 1 128 ? -11.267 0.352 14.369 1.00 75.81 128 VAL A C 1
ATOM 995 O O . VAL A 1 128 ? -11.280 1.540 14.694 1.00 75.81 128 VAL A O 1
ATOM 998 N N . PRO A 1 129 ? -12.405 -0.345 14.255 1.00 69.31 129 PRO A N 1
ATOM 999 C CA . PRO A 1 129 ? -13.689 0.262 14.559 1.00 69.31 129 PRO A CA 1
ATOM 1000 C C . PRO A 1 129 ? -13.890 0.465 16.067 1.00 69.31 129 PRO A C 1
ATOM 1002 O O . PRO A 1 129 ? -13.486 -0.365 16.879 1.00 69.31 129 PRO A O 1
ATOM 1005 N N . ALA A 1 130 ? -14.547 1.570 16.431 1.00 66.56 130 ALA A N 1
ATOM 1006 C CA . ALA A 1 130 ? -14.904 1.951 17.803 1.00 66.56 130 ALA A CA 1
ATOM 1007 C C . ALA A 1 130 ? -15.930 1.001 18.406 1.00 66.56 130 ALA A C 1
ATOM 1009 O O . ALA A 1 130 ? -15.899 0.720 19.602 1.00 66.56 130 ALA A O 1
ATOM 1010 N N . SER A 1 131 ? -16.837 0.504 17.566 1.00 62.69 131 SER A N 1
ATOM 1011 C CA . SER A 1 131 ? -17.788 -0.523 17.947 1.00 62.69 131 SER A CA 1
ATOM 1012 C C . SER A 1 131 ? -18.256 -1.284 16.709 1.00 62.69 131 SER A C 1
ATOM 1014 O O . SER A 1 131 ? -19.072 -0.794 15.933 1.00 62.69 131 SER A O 1
ATOM 1016 N N . TYR A 1 132 ? -17.791 -2.521 16.542 1.00 61.56 132 TYR A N 1
ATOM 1017 C CA . TYR A 1 132 ? -18.376 -3.489 15.614 1.00 61.56 132 TYR A CA 1
ATOM 1018 C C . TYR A 1 132 ? -19.856 -3.749 15.936 1.00 61.56 132 TYR A C 1
ATOM 1020 O O . TYR A 1 132 ? -20.636 -4.019 15.029 1.00 61.56 132 TYR A O 1
ATOM 1028 N N . LYS A 1 133 ? -20.265 -3.628 17.211 1.00 58.38 133 LYS A N 1
ATOM 1029 C CA . LYS A 1 133 ? -21.679 -3.657 17.616 1.00 58.38 133 LYS A CA 1
ATOM 1030 C C . LYS A 1 133 ? -22.440 -2.459 17.031 1.00 58.38 133 LYS A C 1
ATOM 1032 O O . LYS A 1 133 ? -23.539 -2.639 16.523 1.00 58.38 133 LYS A O 1
ATOM 1037 N N . GLY A 1 134 ? -21.853 -1.263 17.071 1.00 60.47 134 GLY A N 1
ATOM 1038 C CA . GLY A 1 134 ? -22.394 -0.056 16.441 1.00 60.47 134 GLY A CA 1
ATOM 1039 C C . GLY A 1 134 ? -22.493 -0.173 14.918 1.00 60.47 134 GLY A C 1
ATOM 1040 O O . GLY A 1 134 ? -23.546 0.124 14.366 1.00 60.47 134 GLY A O 1
ATOM 1041 N N . LEU A 1 135 ? -21.449 -0.695 14.262 1.00 59.41 135 LEU A N 1
ATOM 1042 C CA . LEU A 1 135 ? -21.446 -1.008 12.822 1.00 59.41 135 LEU A CA 1
ATOM 1043 C C . LEU A 1 135 ? -22.516 -2.030 12.431 1.00 59.41 135 LEU A C 1
ATOM 1045 O O . LEU A 1 135 ? -23.117 -1.918 11.369 1.00 59.41 135 LEU A O 1
ATOM 1049 N N . ALA A 1 136 ? -22.764 -3.026 13.281 1.00 58.84 136 ALA A N 1
ATOM 1050 C CA . ALA A 1 136 ? -23.769 -4.049 13.026 1.00 58.84 136 ALA A CA 1
ATOM 1051 C C . ALA A 1 136 ? -25.217 -3.560 13.244 1.00 58.84 136 ALA A C 1
ATOM 1053 O O . ALA A 1 136 ? -26.145 -4.224 12.782 1.00 58.84 136 ALA A O 1
ATOM 1054 N N . GLY A 1 137 ? -25.439 -2.429 13.926 1.00 62.81 137 GLY A N 1
ATOM 1055 C CA . GLY A 1 137 ? -26.775 -1.863 14.154 1.00 62.81 137 GLY A CA 1
ATOM 1056 C C . GLY A 1 137 ? -27.765 -2.872 14.754 1.00 62.81 137 GLY A C 1
ATOM 1057 O O . GLY A 1 137 ? -27.445 -3.580 15.711 1.00 62.81 137 GLY A O 1
ATOM 1058 N N . ASP A 1 138 ? -28.957 -2.980 14.163 1.00 61.47 138 ASP A N 1
ATOM 1059 C CA . ASP A 1 138 ? -30.010 -3.921 14.589 1.00 61.47 138 ASP A CA 1
ATOM 1060 C C . ASP A 1 138 ? -29.615 -5.401 14.439 1.00 61.47 138 ASP A C 1
ATOM 1062 O O . ASP A 1 138 ? -30.234 -6.280 15.042 1.00 61.47 138 ASP A O 1
ATOM 1066 N N . ALA A 1 139 ? -28.565 -5.701 13.668 1.00 53.03 139 ALA A N 1
ATOM 1067 C CA . ALA A 1 139 ? -28.027 -7.052 13.543 1.00 53.03 139 ALA A CA 1
ATOM 1068 C C . ALA A 1 139 ? -27.087 -7.433 14.706 1.00 53.03 139 ALA A C 1
ATOM 1070 O O . ALA A 1 139 ? -26.647 -8.583 14.797 1.00 53.03 139 ALA A O 1
ATOM 1071 N N . ALA A 1 140 ? -26.765 -6.499 15.608 1.00 55.19 140 ALA A N 1
ATOM 1072 C CA . ALA A 1 140 ? -25.833 -6.743 16.696 1.00 55.19 140 ALA A CA 1
ATOM 1073 C C . ALA A 1 140 ? -26.427 -7.627 17.808 1.00 55.19 140 ALA A C 1
ATOM 1075 O O . ALA A 1 140 ? -27.552 -7.445 18.273 1.00 55.19 140 ALA A O 1
ATOM 1076 N N . VAL A 1 141 ? -25.640 -8.588 18.299 1.00 56.06 141 VAL A N 1
ATOM 1077 C CA . VAL A 1 141 ? -26.090 -9.535 19.332 1.00 56.06 141 VAL A CA 1
ATOM 1078 C C . VAL A 1 141 ? -26.135 -8.875 20.715 1.00 56.06 141 VAL A C 1
ATOM 1080 O O . VAL A 1 141 ? -25.233 -8.122 21.089 1.00 56.06 141 VAL A O 1
ATOM 1083 N N . SER A 1 142 ? -27.143 -9.205 21.531 1.00 54.41 142 SER A N 1
ATOM 1084 C CA . SER A 1 142 ? -27.181 -8.808 22.944 1.00 54.41 142 SER A CA 1
ATOM 1085 C C . SER A 1 142 ? -25.936 -9.330 23.678 1.00 54.41 142 SER A C 1
ATOM 1087 O O . SER A 1 142 ? -25.738 -10.541 23.773 1.00 54.41 142 SER A O 1
ATOM 1089 N N . GLY A 1 143 ? -25.095 -8.427 24.188 1.00 53.56 143 GLY A N 1
ATOM 1090 C CA . GLY A 1 143 ? -23.832 -8.781 24.850 1.00 53.56 143 GLY A CA 1
ATOM 1091 C C . GLY A 1 143 ? -22.629 -8.955 23.915 1.00 53.56 143 GLY A C 1
ATOM 1092 O O . GLY A 1 143 ? -21.567 -9.364 24.384 1.00 53.56 143 GLY A O 1
ATOM 1093 N N . ALA A 1 144 ? -22.756 -8.636 22.619 1.00 54.81 144 ALA A N 1
ATOM 1094 C CA . ALA A 1 144 ? -21.602 -8.509 21.733 1.00 54.81 144 ALA A CA 1
ATOM 1095 C C . ALA A 1 144 ? -20.610 -7.493 22.318 1.00 54.81 144 ALA A C 1
ATOM 1097 O O . ALA A 1 144 ? -20.995 -6.380 22.686 1.00 54.81 144 ALA A O 1
ATOM 1098 N N . LYS A 1 145 ? -19.339 -7.895 22.420 1.00 54.97 145 LYS A N 1
ATOM 1099 C CA . LYS A 1 145 ? -18.255 -6.969 22.752 1.00 54.97 145 LYS A CA 1
ATOM 1100 C C . LYS A 1 145 ? -18.106 -5.989 21.595 1.00 54.97 145 LYS A C 1
ATOM 1102 O O . LYS A 1 145 ? -18.195 -6.400 20.441 1.00 54.97 145 LYS A O 1
ATOM 1107 N N . ASP A 1 146 ? -17.795 -4.735 21.904 1.00 55.91 146 ASP A N 1
ATOM 1108 C CA . ASP A 1 146 ? -17.619 -3.694 20.888 1.00 55.91 146 ASP A CA 1
ATOM 1109 C C . ASP A 1 146 ? -16.553 -4.050 19.836 1.00 55.91 146 ASP A C 1
ATOM 1111 O O . ASP A 1 146 ? -16.593 -3.514 18.745 1.00 55.91 146 ASP A O 1
ATOM 1115 N N . GLY A 1 147 ? -15.656 -5.006 20.101 1.00 53.25 147 GLY A N 1
ATOM 1116 C CA . GLY A 1 147 ? -14.580 -5.449 19.207 1.00 53.25 147 GLY A CA 1
ATOM 1117 C C . GLY A 1 147 ? -14.891 -6.563 18.182 1.00 53.25 147 GLY A C 1
ATOM 1118 O O . GLY A 1 147 ? -13.937 -7.073 17.601 1.00 53.25 147 GLY A O 1
ATOM 1119 N N . ALA A 1 148 ? -16.141 -7.010 17.981 1.00 54.50 148 ALA A N 1
ATOM 1120 C CA . ALA A 1 148 ? -16.432 -8.193 17.146 1.00 54.50 148 ALA A CA 1
ATOM 1121 C C . ALA A 1 148 ? -17.744 -8.115 16.323 1.00 54.50 148 ALA A C 1
ATOM 1123 O O . ALA A 1 148 ? -18.797 -7.840 16.898 1.00 54.50 148 ALA A O 1
ATOM 1124 N N . MET A 1 149 ? -17.720 -8.435 15.010 1.00 52.41 149 MET A N 1
ATOM 1125 C CA . MET A 1 149 ? -18.943 -8.684 14.211 1.00 52.41 149 MET A CA 1
ATOM 1126 C C . MET A 1 149 ? -19.386 -10.136 14.411 1.00 52.41 149 MET A C 1
ATOM 1128 O O . MET A 1 149 ? -18.583 -11.050 14.264 1.00 52.41 149 MET A O 1
ATOM 1132 N N . VAL A 1 150 ? -20.651 -10.382 14.751 1.00 57.75 150 VAL A N 1
ATOM 1133 C CA . VAL A 1 150 ? -21.145 -11.719 15.127 1.00 57.75 150 VAL A CA 1
ATOM 1134 C C . VAL A 1 150 ? -22.176 -12.205 14.103 1.00 57.75 150 VAL A C 1
ATOM 1136 O O . VAL A 1 150 ? -23.162 -11.521 13.856 1.00 57.75 150 VAL A O 1
ATOM 1139 N N . ILE A 1 151 ? -21.967 -13.389 13.521 1.00 54.50 151 ILE A N 1
ATOM 1140 C CA . ILE A 1 151 ? -22.871 -14.041 12.559 1.00 54.50 151 ILE A CA 1
ATOM 1141 C C . ILE A 1 151 ? -23.869 -14.933 13.308 1.00 54.50 151 ILE A C 1
ATOM 1143 O O . ILE A 1 151 ? -23.484 -15.718 14.184 1.00 54.50 151 ILE A O 1
ATOM 1147 N N . ARG A 1 152 ? -25.152 -14.847 12.933 1.00 59.25 152 ARG A N 1
ATOM 1148 C CA . ARG A 1 152 ? -26.242 -15.672 13.476 1.00 59.25 152 ARG A CA 1
ATOM 1149 C C . ARG A 1 152 ? -26.819 -16.647 12.458 1.00 59.25 152 ARG A C 1
ATOM 1151 O O . ARG A 1 152 ? -26.859 -16.368 11.265 1.00 59.25 152 ARG A O 1
ATOM 1158 N N . ASP A 1 153 ? -27.325 -17.759 12.979 1.00 56.56 153 ASP A N 1
ATOM 1159 C CA . ASP A 1 153 ? -28.270 -18.619 12.274 1.00 56.56 153 ASP A CA 1
ATOM 1160 C C . ASP A 1 153 ? -29.633 -17.899 12.195 1.00 56.56 153 ASP A C 1
ATOM 1162 O O . ASP A 1 153 ? -30.195 -17.553 13.243 1.00 56.56 153 ASP A O 1
ATOM 1166 N N . PRO A 1 154 ? -30.170 -17.650 10.986 1.00 47.56 154 PRO A N 1
ATOM 1167 C CA . PRO A 1 154 ? -31.406 -16.896 10.795 1.00 47.56 154 PRO A CA 1
ATOM 1168 C C . PRO A 1 154 ? -32.657 -17.604 11.337 1.00 47.56 154 PRO A C 1
ATOM 1170 O O . PRO A 1 154 ? -33.661 -16.940 11.578 1.00 47.56 154 PRO A O 1
ATOM 1173 N N . GLN A 1 155 ? -32.624 -18.924 11.547 1.00 56.19 155 GLN A N 1
ATOM 1174 C CA . GLN A 1 155 ? -33.766 -19.686 12.063 1.00 56.19 155 GLN A CA 1
ATOM 1175 C C . GLN A 1 155 ? -33.787 -19.738 13.590 1.00 56.19 155 GLN A C 1
ATOM 1177 O O . GLN A 1 155 ? -34.849 -19.669 14.204 1.00 56.19 155 GLN A O 1
ATOM 1182 N N . THR A 1 156 ? -32.615 -19.870 14.213 1.00 72.12 156 THR A N 1
ATOM 1183 C CA . THR A 1 156 ? -32.510 -20.094 15.665 1.00 72.12 156 THR A CA 1
ATOM 1184 C C . T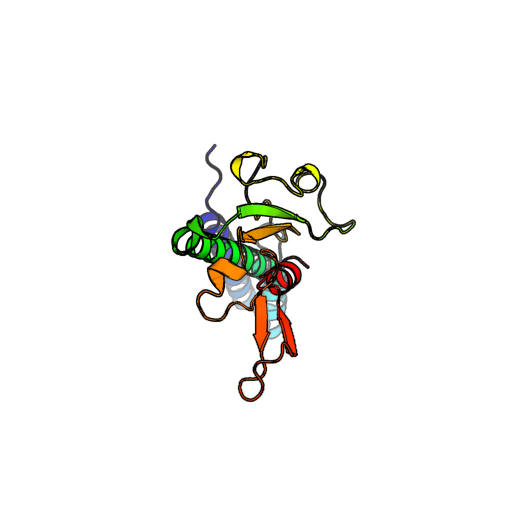HR A 1 156 ? -32.090 -18.849 16.442 1.00 72.12 156 THR A C 1
ATOM 1186 O O . THR A 1 156 ? -32.201 -18.819 17.667 1.00 72.12 156 THR A O 1
ATOM 1189 N N . GLY A 1 157 ? -31.568 -17.824 15.760 1.00 61.62 157 GLY A N 1
ATOM 1190 C CA . GLY A 1 157 ? -30.996 -16.634 16.388 1.00 61.62 157 GLY A CA 1
ATOM 1191 C C . GLY A 1 157 ? -29.729 -16.923 17.199 1.00 61.62 157 GLY A C 1
ATOM 1192 O O . GLY A 1 157 ? -29.237 -16.044 17.906 1.00 61.62 157 GLY A O 1
ATOM 1193 N N . LYS A 1 158 ? -29.184 -18.141 17.134 1.00 58.94 158 LYS A N 1
ATOM 1194 C CA . LYS A 1 158 ? -27.977 -18.514 17.867 1.00 58.94 158 LYS A CA 1
ATOM 1195 C C . LYS A 1 158 ? -26.748 -17.971 17.140 1.00 58.94 158 LYS A C 1
ATOM 1197 O O . LYS A 1 158 ? -26.695 -17.961 15.911 1.00 58.94 158 LYS A O 1
ATOM 1202 N N . THR A 1 159 ? -25.752 -17.519 17.897 1.00 59.25 159 THR A N 1
ATOM 1203 C CA . THR A 1 159 ? -24.447 -17.158 17.333 1.00 59.25 159 THR A CA 1
ATOM 1204 C C . THR A 1 159 ? -23.805 -18.394 16.713 1.00 59.25 159 THR A C 1
ATOM 1206 O O . THR A 1 159 ? -23.619 -19.395 17.406 1.00 59.25 159 THR A O 1
ATOM 1209 N N . ILE A 1 160 ? -23.456 -18.306 15.430 1.00 63.94 160 ILE A N 1
ATOM 1210 C CA . ILE A 1 160 ? -22.763 -19.367 14.685 1.00 63.94 160 ILE A CA 1
ATOM 1211 C C . ILE A 1 160 ? -21.334 -18.987 14.297 1.00 63.94 160 ILE A C 1
ATOM 1213 O O . ILE A 1 160 ? -20.557 -19.864 13.934 1.00 63.94 160 ILE A O 1
ATOM 1217 N N . GLY A 1 161 ? -20.955 -17.713 14.417 1.00 50.28 161 GLY A N 1
ATOM 1218 C CA . GLY A 1 161 ? -19.583 -17.289 14.167 1.00 50.28 161 GLY A CA 1
ATOM 1219 C C . GLY A 1 161 ? -19.316 -15.838 14.539 1.00 50.28 161 GLY A C 1
ATOM 1220 O O . GLY A 1 161 ? -20.233 -15.080 14.842 1.00 50.28 161 GLY A O 1
ATOM 1221 N N . THR A 1 162 ? -18.045 -15.461 14.486 1.00 50.62 162 THR A N 1
ATOM 1222 C CA . THR A 1 162 ? -17.568 -14.087 14.645 1.00 50.62 162 THR A CA 1
ATOM 1223 C C . THR A 1 162 ? -16.644 -13.781 13.475 1.00 50.62 162 THR A C 1
ATOM 1225 O O . THR A 1 162 ? -15.786 -14.599 13.157 1.00 50.62 162 THR A O 1
ATOM 1228 N N . VAL A 1 163 ? -16.804 -12.620 12.848 1.00 47.16 163 VAL A N 1
ATOM 1229 C CA . VAL A 1 163 ? -15.943 -12.125 11.774 1.00 47.16 163 VAL A CA 1
ATOM 1230 C C . VAL A 1 163 ? -15.274 -10.838 12.243 1.00 47.16 163 VAL A C 1
ATOM 1232 O O . VAL A 1 163 ? -15.928 -9.917 12.725 1.00 47.16 163 VAL A O 1
ATOM 1235 N N . LEU A 1 164 ? -13.954 -10.767 12.111 1.00 50.28 164 LEU A N 1
ATOM 1236 C CA . LEU A 1 164 ? -13.270 -9.481 12.060 1.00 50.28 164 LEU A CA 1
ATOM 1237 C C . LEU A 1 164 ? -13.393 -8.997 10.612 1.00 50.28 164 LEU A C 1
ATOM 1239 O O . LEU A 1 164 ? -12.816 -9.621 9.726 1.00 50.28 164 LEU A O 1
ATOM 1243 N N . VAL A 1 165 ? -14.161 -7.933 10.352 1.00 50.16 165 VAL A N 1
ATOM 1244 C CA . VAL A 1 165 ? -14.074 -7.267 9.043 1.00 50.16 165 VAL A CA 1
ATOM 1245 C C . VAL A 1 165 ? -12.750 -6.537 9.033 1.00 50.16 165 VAL A C 1
ATOM 1247 O O . VAL A 1 165 ? -12.523 -5.610 9.806 1.00 50.16 165 VAL A O 1
ATOM 1250 N N . SER A 1 166 ? -11.849 -7.040 8.215 1.00 53.66 166 SER A N 1
ATOM 1251 C CA . SER A 1 166 ? -10.481 -6.595 8.162 1.00 53.66 166 SER A CA 1
ATOM 1252 C C . SER A 1 166 ? -10.007 -6.798 6.733 1.00 53.66 166 SER A C 1
ATOM 1254 O O . SER A 1 166 ? -10.153 -7.878 6.162 1.00 53.66 166 SER A O 1
ATOM 1256 N N . PHE A 1 167 ? -9.435 -5.748 6.154 1.00 59.41 167 PHE A N 1
ATOM 1257 C CA . PHE A 1 167 ? -8.702 -5.860 4.900 1.00 59.41 167 PHE A CA 1
ATOM 1258 C C . PHE A 1 167 ? -7.306 -6.444 5.127 1.00 59.41 167 PHE A C 1
ATOM 1260 O O . PHE A 1 167 ? -6.495 -6.393 4.208 1.00 59.41 167 PHE A O 1
ATOM 1267 N N . ASP A 1 168 ? -6.997 -6.973 6.319 1.00 64.56 168 ASP A N 1
ATOM 1268 C CA . ASP A 1 168 ? -5.660 -7.445 6.669 1.00 64.56 168 ASP A CA 1
ATOM 1269 C C . ASP A 1 168 ? -5.261 -8.573 5.713 1.00 64.56 168 ASP A C 1
ATOM 1271 O O . ASP A 1 168 ? -4.161 -8.514 5.198 1.00 64.56 168 ASP A O 1
ATOM 1275 N N . ASP A 1 169 ? -6.138 -9.522 5.370 1.00 63.66 169 ASP A N 1
ATOM 1276 C CA . ASP A 1 169 ? -5.787 -10.616 4.443 1.00 63.66 169 ASP A CA 1
ATOM 1277 C C . ASP A 1 169 ? -5.429 -10.105 3.037 1.00 63.66 169 ASP A C 1
ATOM 1279 O O . ASP A 1 169 ? -4.416 -10.503 2.459 1.00 63.66 169 ASP A O 1
ATOM 1283 N N . TRP A 1 170 ? -6.223 -9.176 2.494 1.00 59.91 170 TRP A N 1
ATOM 1284 C CA . TRP A 1 170 ? -5.943 -8.541 1.200 1.00 59.91 170 TRP A CA 1
ATOM 1285 C C . TRP A 1 170 ? -4.678 -7.681 1.259 1.00 59.91 170 TRP A C 1
ATOM 1287 O O . TRP A 1 170 ? -3.816 -7.765 0.386 1.00 59.91 170 TRP A O 1
ATOM 1297 N N . SER A 1 171 ? -4.535 -6.893 2.320 1.00 66.94 171 SER A N 1
ATOM 1298 C CA . SER A 1 171 ? -3.387 -6.020 2.540 1.00 66.94 171 SER A CA 1
ATOM 1299 C C . SER A 1 171 ? -2.104 -6.823 2.729 1.00 66.94 171 SER A C 1
ATOM 1301 O O . SER A 1 171 ? -1.072 -6.466 2.171 1.00 66.94 171 SER A O 1
ATOM 1303 N N . GLN A 1 172 ? -2.169 -7.935 3.460 1.00 68.88 172 GLN A N 1
ATOM 1304 C CA . GLN A 1 172 ? -1.066 -8.864 3.672 1.00 68.88 172 GLN A CA 1
ATOM 1305 C C . GLN A 1 172 ? -0.687 -9.571 2.375 1.00 68.88 172 GLN A C 1
ATOM 1307 O O . GLN A 1 172 ? 0.501 -9.695 2.096 1.00 68.88 172 GLN A O 1
ATOM 1312 N N . ALA A 1 173 ? -1.661 -9.995 1.563 1.00 69.38 173 ALA A N 1
ATOM 1313 C CA . ALA A 1 173 ? -1.396 -10.635 0.277 1.00 69.38 173 ALA A CA 1
ATOM 1314 C C . ALA A 1 173 ? -0.649 -9.705 -0.691 1.00 69.38 173 ALA A C 1
ATOM 1316 O O . ALA A 1 173 ? 0.285 -10.140 -1.359 1.00 69.38 173 ALA A O 1
ATOM 1317 N N . VAL A 1 174 ? -1.022 -8.423 -0.736 1.00 62.50 174 VAL A N 1
ATOM 1318 C CA . VAL A 1 174 ? -0.380 -7.413 -1.599 1.00 62.50 174 VAL A CA 1
ATOM 1319 C C . VAL A 1 174 ? 0.969 -6.953 -1.033 1.00 62.50 174 VAL A C 1
ATOM 1321 O O . VAL A 1 174 ? 1.887 -6.637 -1.787 1.00 62.50 174 VAL A O 1
ATOM 1324 N N . ALA A 1 175 ? 1.106 -6.944 0.294 1.00 60.59 175 ALA A N 1
ATOM 1325 C CA . ALA A 1 175 ? 2.335 -6.599 1.002 1.00 60.59 175 ALA A CA 1
ATOM 1326 C C . ALA A 1 175 ? 3.389 -7.726 1.024 1.00 60.59 175 ALA A C 1
ATOM 1328 O O . ALA A 1 175 ? 4.504 -7.486 1.505 1.00 60.59 175 ALA A O 1
ATOM 1329 N N . ASN A 1 176 ? 3.058 -8.947 0.576 1.00 58.94 176 ASN A N 1
ATOM 1330 C CA . ASN A 1 176 ? 3.925 -10.125 0.699 1.00 58.94 176 ASN A CA 1
ATOM 1331 C C . ASN A 1 176 ? 5.037 -10.208 -0.353 1.00 58.94 176 ASN A C 1
ATOM 1333 O O . ASN A 1 176 ? 6.160 -10.610 0.059 1.00 58.94 176 ASN A O 1
#

Secondary structure (DSSP, 8-state):
-PPPPHHHHHHHHHHHHHHHHHHHHHHHHHTT--HHHHHHHHHT-EETTEEHHHHHHHHHHHHHHHHHHHHHHHHHHHHGGGEEEEEEEE--STTS-TTTGGGTT--TTT-SSPSSSSTT-SEEEEEEES-HHHHHGGGPPTT--TT-EEEE-TTT--EEEEE---SHHHHHHHH-

Radius of gyration: 23.27 Å; chains: 1; bounding box: 54×40×65 Å